Protein AF-A0A969V272-F1 (afdb_monomer_lite)

Secondary structure (DSSP, 8-state):
-PPPHHHHHHHHHTT-----EEETTTTEEESSSS----GGGSPPHHHHHHHHHHHHHGGG--SEEEPGGG-EEEEEETTEEEEEESS-EEEEEEEEEEEEETTT--EEEEEEEEE-TT-EEEEE-

pLDDT: mean 89.14, std 12.78, range [46.88, 98.62]

Structure (mmCIF, N/CA/C/O backbone):
data_AF-A0A969V272-F1
#
_entry.id   AF-A0A969V272-F1
#
loop_
_atom_site.group_PDB
_atom_site.id
_atom_site.type_symbol
_atom_site.label_atom_id
_atom_site.label_alt_id
_atom_site.label_comp_id
_atom_site.label_asym_id
_atom_site.label_entity_id
_atom_site.label_seq_id
_atom_site.pdbx_PDB_ins_code
_atom_site.Cartn_x
_atom_site.Cartn_y
_atom_site.Cartn_z
_atom_site.occupancy
_atom_site.B_iso_or_equiv
_atom_site.auth_seq_id
_atom_site.auth_comp_id
_atom_site.auth_asym_id
_atom_site.auth_atom_id
_atom_site.pdbx_PDB_model_num
ATOM 1 N N . MET A 1 1 ? 16.286 10.393 -14.714 1.00 46.88 1 MET A N 1
ATOM 2 C CA . MET A 1 1 ? 15.754 11.018 -13.485 1.00 46.88 1 MET A CA 1
ATOM 3 C C . MET A 1 1 ? 15.024 9.895 -12.792 1.00 46.88 1 MET A C 1
ATOM 5 O O . MET A 1 1 ? 14.041 9.441 -13.358 1.00 46.88 1 MET A O 1
ATOM 9 N N . LEU A 1 2 ? 15.566 9.372 -11.686 1.00 53.47 2 LEU A N 1
ATOM 10 C CA . LEU A 1 2 ? 14.890 8.323 -10.917 1.00 53.47 2 LEU A CA 1
ATOM 11 C C . LEU A 1 2 ? 13.483 8.823 -10.587 1.00 53.47 2 LEU A C 1
ATOM 13 O O . LEU A 1 2 ? 13.350 9.973 -10.165 1.00 53.47 2 LEU A O 1
ATOM 17 N N . ILE A 1 3 ? 12.454 7.999 -10.788 1.00 63.69 3 ILE A N 1
ATOM 18 C CA . ILE A 1 3 ? 11.131 8.316 -10.245 1.00 63.69 3 ILE A CA 1
ATOM 19 C C . ILE A 1 3 ? 11.315 8.352 -8.724 1.00 63.69 3 ILE A C 1
ATOM 21 O O . ILE A 1 3 ? 11.716 7.334 -8.158 1.00 63.69 3 ILE A O 1
ATOM 25 N N . PRO A 1 4 ? 11.099 9.492 -8.044 1.00 81.19 4 PRO A N 1
ATOM 26 C CA . PRO A 1 4 ? 11.242 9.522 -6.598 1.00 81.19 4 PRO A CA 1
ATOM 27 C C . PRO A 1 4 ? 10.260 8.526 -5.978 1.00 81.1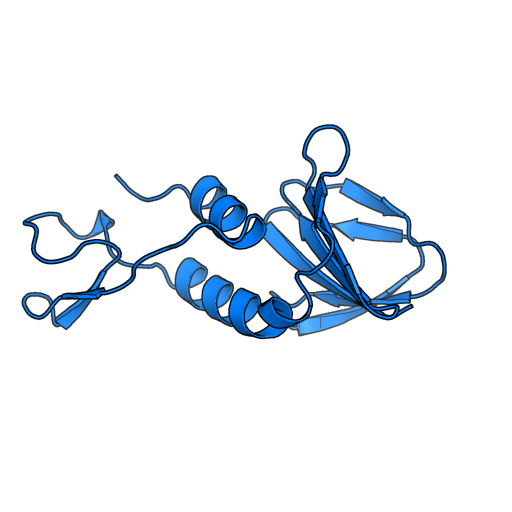9 4 PRO A C 1
ATOM 29 O O . PRO A 1 4 ? 9.092 8.508 -6.369 1.00 81.19 4 PRO A O 1
ATOM 32 N N . ASN A 1 5 ? 10.703 7.734 -4.997 1.00 87.81 5 ASN A N 1
ATOM 33 C CA . ASN A 1 5 ? 9.857 6.728 -4.339 1.00 87.81 5 ASN A CA 1
ATOM 34 C C . ASN A 1 5 ? 8.523 7.321 -3.858 1.00 87.81 5 ASN A C 1
ATOM 36 O O . ASN A 1 5 ? 7.482 6.688 -3.990 1.00 87.81 5 ASN A O 1
ATOM 40 N N . ASP A 1 6 ? 8.540 8.566 -3.369 1.00 90.12 6 ASP A N 1
ATOM 41 C CA . ASP A 1 6 ? 7.338 9.310 -2.981 1.00 90.12 6 ASP A CA 1
ATOM 42 C C . ASP A 1 6 ? 6.346 9.496 -4.141 1.00 90.12 6 ASP A C 1
ATOM 44 O O . ASP A 1 6 ? 5.146 9.290 -3.965 1.00 90.12 6 ASP A O 1
ATOM 48 N N . VAL A 1 7 ? 6.837 9.853 -5.330 1.00 88.75 7 VAL A N 1
ATOM 49 C CA . VAL A 1 7 ? 6.009 10.047 -6.530 1.00 88.75 7 VAL A CA 1
ATOM 50 C C . VAL A 1 7 ? 5.443 8.712 -7.002 1.00 88.75 7 VAL A C 1
ATOM 52 O O . VAL A 1 7 ? 4.251 8.624 -7.291 1.00 88.75 7 VAL A O 1
ATOM 55 N N . PHE A 1 8 ? 6.266 7.661 -7.029 1.00 90.06 8 PHE A N 1
ATOM 56 C CA . PHE A 1 8 ? 5.818 6.325 -7.418 1.00 90.06 8 PHE A CA 1
ATOM 57 C C . PHE A 1 8 ? 4.759 5.776 -6.448 1.00 90.06 8 PHE A C 1
ATOM 59 O O . PHE A 1 8 ? 3.688 5.341 -6.876 1.00 90.06 8 PHE A O 1
ATOM 66 N N . PHE A 1 9 ? 5.013 5.875 -5.135 1.00 94.81 9 PHE A N 1
ATOM 67 C CA . PHE A 1 9 ? 4.087 5.435 -4.088 1.00 94.81 9 PHE A CA 1
ATOM 68 C C . PHE A 1 9 ? 2.746 6.152 -4.181 1.00 94.81 9 PHE A C 1
ATOM 70 O O . PHE A 1 9 ? 1.700 5.505 -4.214 1.00 94.81 9 PHE A O 1
ATOM 77 N N . ARG A 1 10 ? 2.770 7.488 -4.268 1.00 95.25 10 ARG A N 1
ATOM 78 C CA . ARG A 1 10 ? 1.555 8.300 -4.397 1.00 95.25 10 ARG A CA 1
ATOM 79 C C . ARG A 1 10 ? 0.826 8.007 -5.701 1.00 95.25 10 ARG A C 1
ATOM 81 O O . ARG A 1 10 ? -0.394 7.913 -5.690 1.00 95.25 10 ARG A O 1
ATOM 88 N N . GLY A 1 11 ? 1.539 7.796 -6.806 1.00 93.31 11 GLY A N 1
ATOM 89 C CA . GLY A 1 11 ? 0.913 7.421 -8.070 1.00 93.31 11 GLY A CA 1
ATOM 90 C C . GLY A 1 11 ? 0.138 6.109 -7.966 1.00 93.31 11 GLY A C 1
ATOM 91 O O . GLY A 1 11 ? -1.010 6.060 -8.393 1.00 93.31 11 GLY A O 1
ATOM 92 N N . LEU A 1 12 ? 0.710 5.071 -7.347 1.00 94.62 12 LEU A N 1
ATOM 93 C CA . LEU A 1 12 ? -0.022 3.824 -7.086 1.00 94.62 12 LEU A CA 1
ATOM 94 C C . LEU A 1 12 ? -1.190 4.040 -6.118 1.00 94.62 12 LEU A C 1
ATOM 96 O O . LEU A 1 12 ? -2.309 3.621 -6.413 1.00 94.62 12 LEU A O 1
ATOM 100 N N . ALA A 1 13 ? -0.968 4.769 -5.022 1.00 96.81 13 ALA A N 1
ATOM 101 C CA . ALA A 1 13 ? -2.010 5.111 -4.059 1.00 96.81 13 ALA A CA 1
ATOM 102 C C . ALA A 1 13 ? -3.176 5.869 -4.699 1.00 96.81 13 ALA A C 1
ATOM 104 O O . ALA A 1 13 ? -4.304 5.702 -4.257 1.00 96.81 13 ALA A O 1
ATOM 105 N N . TYR A 1 14 ? -2.936 6.670 -5.740 1.00 95.62 14 TYR A N 1
ATOM 106 C CA . TYR A 1 14 ? -3.954 7.400 -6.500 1.00 95.62 14 TYR A CA 1
ATOM 107 C C . TYR A 1 14 ? -4.454 6.664 -7.751 1.00 95.62 14 TYR A C 1
ATOM 109 O O . TYR A 1 14 ? -5.300 7.205 -8.465 1.00 95.62 14 TYR A O 1
ATOM 117 N N . ARG A 1 15 ? -3.987 5.431 -7.996 1.00 90.94 15 ARG A N 1
ATOM 118 C CA . ARG A 1 15 ? -4.296 4.623 -9.189 1.00 90.94 15 ARG A CA 1
ATOM 119 C C . ARG A 1 15 ? -3.925 5.321 -10.505 1.00 90.94 15 ARG A C 1
ATOM 121 O O . ARG A 1 15 ? -4.598 5.147 -11.518 1.00 90.94 15 ARG A O 1
ATOM 128 N N . MET A 1 16 ? -2.863 6.123 -10.495 1.00 86.38 16 MET A N 1
ATOM 129 C CA . MET A 1 16 ? -2.293 6.682 -11.717 1.00 86.38 16 MET A CA 1
ATOM 130 C C . MET A 1 16 ? -1.702 5.561 -12.572 1.00 86.38 16 MET A C 1
ATOM 132 O O . MET A 1 16 ? -1.107 4.613 -12.058 1.00 86.38 16 MET A O 1
ATOM 136 N N . MET A 1 17 ? -1.888 5.670 -13.886 1.00 67.69 17 MET A N 1
ATOM 137 C CA . MET A 1 17 ? -1.430 4.664 -14.834 1.00 67.69 17 MET A CA 1
ATOM 138 C C . MET A 1 17 ? 0.091 4.721 -14.955 1.00 67.69 17 MET A C 1
ATOM 140 O O . MET A 1 17 ? 0.649 5.719 -15.409 1.00 67.69 17 MET A O 1
ATOM 144 N N . TRP A 1 18 ? 0.750 3.638 -14.556 1.00 75.69 18 TRP A N 1
ATOM 145 C CA . TRP A 1 18 ? 2.177 3.439 -14.760 1.00 75.69 18 TRP A CA 1
ATOM 146 C C . TRP A 1 18 ? 2.373 2.423 -15.873 1.00 75.69 18 TRP A C 1
ATOM 148 O O . TRP A 1 18 ? 1.790 1.340 -15.836 1.00 75.69 18 TRP A O 1
ATOM 158 N N . TYR A 1 19 ? 3.208 2.762 -16.847 1.00 74.94 19 TYR A N 1
ATOM 159 C CA . TYR A 1 19 ? 3.616 1.816 -17.872 1.00 74.94 19 TYR A CA 1
ATOM 160 C C . TYR A 1 19 ? 4.965 1.217 -17.492 1.00 74.94 19 TYR A C 1
ATOM 162 O O . TYR A 1 19 ? 5.922 1.939 -17.215 1.00 74.94 19 TYR A O 1
ATOM 170 N N . MET A 1 20 ? 5.024 -0.110 -17.478 1.00 79.50 20 MET A N 1
ATOM 171 C CA . MET A 1 20 ? 6.273 -0.857 -17.446 1.00 79.50 20 MET A CA 1
ATOM 172 C C . MET A 1 20 ? 6.426 -1.598 -18.761 1.00 79.50 20 MET A C 1
ATOM 174 O O . MET A 1 20 ? 5.466 -2.165 -19.284 1.00 79.50 20 MET A O 1
ATOM 178 N N . PHE A 1 21 ? 7.647 -1.616 -19.265 1.00 80.88 21 PHE A N 1
ATOM 179 C CA . PHE A 1 21 ? 8.006 -2.217 -20.531 1.00 80.88 21 PHE A CA 1
ATOM 180 C C . PHE A 1 21 ? 9.142 -3.211 -20.330 1.00 80.88 21 PHE A C 1
ATOM 182 O O . PHE A 1 21 ? 9.977 -3.044 -19.440 1.00 80.88 21 PHE A O 1
ATOM 189 N N . TRP A 1 22 ? 9.188 -4.224 -21.190 1.00 83.25 22 TRP A N 1
ATOM 190 C CA . TRP A 1 22 ? 10.389 -5.024 -21.386 1.00 83.25 22 TRP A CA 1
ATOM 191 C C . TRP A 1 22 ? 11.294 -4.297 -22.382 1.00 83.25 22 TRP A C 1
ATOM 193 O O . TRP A 1 22 ? 10.916 -4.134 -23.546 1.00 83.25 22 TRP A O 1
ATOM 203 N N . ASP A 1 23 ? 12.458 -3.823 -21.939 1.00 81.44 23 ASP A N 1
ATOM 204 C CA . ASP A 1 23 ? 13.456 -3.265 -22.847 1.00 81.44 23 ASP A CA 1
ATOM 205 C C . ASP A 1 23 ? 14.295 -4.391 -23.452 1.00 81.44 23 ASP A C 1
ATOM 207 O O . ASP A 1 23 ? 15.171 -4.964 -22.810 1.00 81.44 23 ASP A O 1
ATOM 211 N N . ILE A 1 24 ? 14.042 -4.675 -24.729 1.00 80.62 24 ILE A N 1
ATOM 212 C CA . ILE A 1 24 ? 14.691 -5.757 -25.478 1.00 80.62 24 ILE A CA 1
ATOM 213 C C . ILE A 1 24 ? 16.213 -5.557 -25.555 1.00 80.62 24 ILE A C 1
ATOM 215 O O . ILE A 1 24 ? 16.953 -6.532 -25.621 1.00 80.62 24 ILE A O 1
ATOM 219 N N . LYS A 1 25 ? 16.703 -4.308 -25.552 1.00 77.69 25 LYS A N 1
ATOM 220 C CA . LYS A 1 25 ? 18.143 -4.037 -25.695 1.00 77.69 25 LYS A CA 1
ATOM 221 C C . LYS A 1 25 ? 18.935 -4.367 -24.434 1.00 77.69 25 LYS A C 1
ATOM 223 O O . LYS A 1 25 ? 20.066 -4.828 -24.547 1.00 77.69 25 LYS A O 1
ATOM 228 N N . SER A 1 26 ? 18.368 -4.083 -23.264 1.00 77.00 26 SER A N 1
ATOM 229 C CA . SER A 1 26 ? 19.007 -4.331 -21.966 1.00 77.00 26 SER A CA 1
ATOM 230 C C . SER A 1 26 ? 18.534 -5.617 -21.281 1.00 77.00 26 SER A C 1
ATOM 232 O O . SER A 1 26 ? 19.088 -5.970 -20.242 1.00 77.00 26 SER A O 1
ATOM 234 N N . ASP A 1 27 ? 17.550 -6.308 -21.867 1.00 81.94 27 ASP A N 1
ATOM 235 C CA . ASP A 1 27 ? 16.884 -7.508 -21.341 1.00 81.94 27 ASP A CA 1
ATOM 236 C C . ASP A 1 27 ? 16.352 -7.321 -19.909 1.00 81.94 27 ASP A C 1
ATOM 238 O O . ASP A 1 27 ? 16.510 -8.159 -19.021 1.00 81.94 27 ASP A O 1
ATOM 242 N N . GLN A 1 28 ? 15.779 -6.143 -19.651 1.00 81.31 28 GLN A N 1
ATOM 243 C CA . GLN A 1 28 ? 15.349 -5.714 -18.321 1.00 81.31 28 GLN A CA 1
ATOM 244 C C . GLN A 1 28 ? 14.001 -4.992 -18.366 1.00 81.31 28 GLN A C 1
ATOM 246 O O . GLN A 1 28 ? 13.589 -4.432 -19.383 1.00 81.31 28 GLN A O 1
ATOM 251 N N . LEU A 1 29 ? 13.311 -4.968 -17.221 1.00 82.62 29 LEU A N 1
ATOM 252 C CA . LEU A 1 29 ? 12.146 -4.106 -17.035 1.00 82.62 29 LEU A CA 1
ATOM 253 C C . LEU A 1 29 ? 12.571 -2.635 -16.982 1.00 82.62 29 LEU A C 1
ATOM 255 O O . LEU A 1 29 ? 13.567 -2.287 -16.351 1.00 82.62 29 LEU A O 1
ATOM 259 N N . SER A 1 30 ? 11.762 -1.772 -17.587 1.00 80.81 30 SER A N 1
ATOM 260 C CA . SER A 1 30 ? 11.971 -0.326 -17.615 1.00 80.81 30 SER A CA 1
ATOM 261 C C . SER A 1 30 ? 10.642 0.421 -17.548 1.00 80.81 30 SER A C 1
ATOM 263 O O . SER A 1 30 ? 9.629 -0.039 -18.074 1.00 80.81 30 SER A O 1
ATOM 265 N N . PHE A 1 31 ? 10.638 1.606 -16.940 1.00 78.44 31 PHE A N 1
ATOM 266 C CA . PHE A 1 31 ? 9.501 2.531 -17.016 1.00 78.44 31 PHE A CA 1
ATOM 267 C C . PHE A 1 31 ? 9.423 3.300 -18.351 1.00 78.44 31 PHE A C 1
ATOM 269 O O . PHE A 1 31 ? 8.473 4.047 -18.571 1.00 78.44 31 PHE A O 1
ATOM 276 N N . ASN A 1 32 ? 10.389 3.121 -19.262 1.00 73.44 32 ASN A N 1
ATOM 277 C CA . ASN A 1 32 ? 10.427 3.767 -20.577 1.00 73.44 32 ASN A CA 1
ATOM 278 C C . ASN A 1 32 ? 10.546 2.749 -21.720 1.00 73.44 32 ASN A C 1
ATOM 280 O O . ASN A 1 32 ? 11.370 1.840 -21.680 1.00 73.44 32 ASN A O 1
ATOM 284 N N . TYR A 1 33 ? 9.781 2.961 -22.793 1.00 59.53 33 TYR A N 1
ATOM 285 C CA . TYR A 1 33 ? 9.867 2.162 -24.017 1.00 59.53 33 TYR A CA 1
ATOM 286 C C . TYR A 1 33 ? 10.841 2.795 -25.026 1.00 59.53 33 TYR A C 1
ATOM 288 O O . TYR A 1 33 ? 10.617 3.909 -25.503 1.00 59.53 33 TYR A O 1
ATOM 296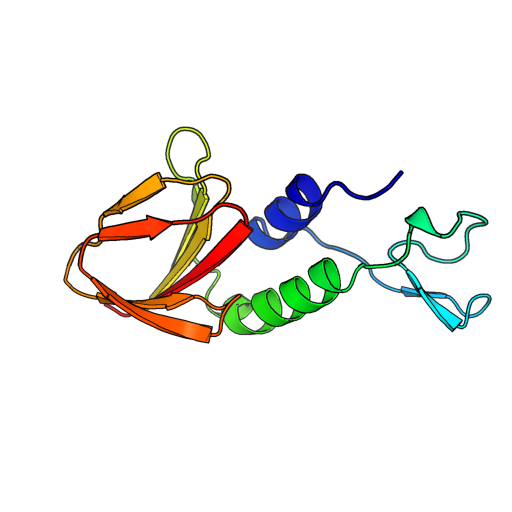 N N . GLY A 1 34 ? 11.918 2.084 -25.377 1.00 57.62 34 GLY A N 1
ATOM 297 C CA . GLY A 1 34 ? 12.712 2.352 -26.585 1.00 57.62 34 GLY A CA 1
ATOM 298 C C . GLY A 1 34 ? 13.633 3.585 -26.592 1.00 57.62 34 GLY A C 1
ATOM 299 O O . GLY A 1 34 ? 14.002 4.038 -27.677 1.00 57.62 34 GLY A O 1
ATOM 300 N N . ARG A 1 35 ? 14.039 4.145 -25.440 1.00 56.38 35 ARG A N 1
ATOM 301 C CA . ARG A 1 35 ? 14.981 5.291 -25.378 1.00 56.38 35 ARG A CA 1
ATOM 302 C C . ARG A 1 35 ? 16.356 4.940 -24.789 1.00 56.38 35 ARG A C 1
ATOM 304 O O . ARG A 1 35 ? 16.489 4.035 -23.986 1.00 56.38 35 ARG A O 1
ATOM 311 N N . LEU A 1 36 ? 17.359 5.746 -25.163 1.00 54.06 36 LEU A N 1
ATOM 312 C CA . LEU A 1 36 ? 18.783 5.731 -24.755 1.00 54.06 36 LEU A CA 1
ATOM 313 C C . LEU A 1 36 ? 19.072 6.065 -23.266 1.00 54.06 36 LEU A C 1
ATOM 315 O O . LEU A 1 36 ? 20.222 6.316 -22.915 1.00 54.06 36 LEU A O 1
ATOM 319 N N . ARG A 1 37 ? 18.064 6.140 -22.390 1.00 51.84 37 ARG A N 1
ATOM 320 C CA . ARG A 1 37 ? 18.257 6.371 -20.943 1.00 51.84 37 ARG A CA 1
ATOM 321 C C . ARG A 1 37 ? 18.240 4.979 -20.298 1.00 51.84 37 ARG A C 1
ATOM 323 O O . ARG A 1 37 ? 17.224 4.315 -20.375 1.00 51.84 37 ARG A O 1
ATOM 330 N N . GLY A 1 38 ? 19.370 4.388 -19.906 1.00 52.69 38 GLY A N 1
ATOM 331 C CA . GLY A 1 38 ? 20.244 4.774 -18.794 1.00 52.69 38 GLY A CA 1
ATOM 332 C C . GLY A 1 38 ? 19.732 4.076 -17.524 1.00 52.69 38 GLY A C 1
ATOM 333 O O . GLY A 1 38 ? 18.530 4.124 -17.292 1.00 52.69 38 GLY A O 1
ATOM 334 N N . ASP A 1 39 ? 20.603 3.464 -16.709 1.00 54.28 39 ASP A N 1
ATOM 335 C CA . ASP A 1 39 ? 20.292 2.626 -15.516 1.00 54.28 39 ASP A CA 1
ATOM 336 C C . ASP A 1 39 ? 19.215 3.177 -14.547 1.00 54.28 39 ASP A C 1
ATOM 338 O O . ASP A 1 39 ? 18.655 2.460 -13.722 1.00 54.28 39 ASP A O 1
ATOM 342 N N . PHE A 1 40 ? 18.903 4.466 -14.659 1.00 56.75 40 PHE A N 1
ATOM 343 C CA . PHE A 1 40 ? 17.938 5.235 -13.879 1.00 56.75 40 PHE A CA 1
ATOM 344 C C . PHE A 1 40 ? 16.455 4.990 -14.212 1.00 56.75 40 PHE A C 1
ATOM 346 O O . PHE A 1 40 ? 15.603 5.544 -13.517 1.00 56.75 40 PHE A O 1
ATOM 353 N N . ASP A 1 41 ? 16.141 4.210 -15.250 1.00 67.62 41 ASP A N 1
ATOM 354 C CA . ASP A 1 41 ? 14.758 3.878 -15.639 1.00 67.62 41 ASP A CA 1
ATOM 355 C C . ASP A 1 41 ? 14.319 2.475 -15.171 1.00 67.62 41 ASP A C 1
ATOM 357 O O . ASP A 1 41 ? 13.154 2.090 -15.324 1.00 67.62 41 ASP A O 1
ATOM 361 N N . ARG A 1 42 ? 15.240 1.717 -14.563 1.00 78.69 42 ARG A N 1
ATOM 362 C CA . ARG A 1 42 ? 14.994 0.369 -14.050 1.00 78.69 42 ARG A CA 1
ATOM 363 C C . ARG A 1 42 ? 14.179 0.422 -12.746 1.00 78.69 42 ARG A C 1
ATOM 365 O O . ARG A 1 42 ? 14.530 1.176 -11.832 1.00 78.69 42 ARG A O 1
ATOM 372 N N . PRO A 1 43 ? 13.122 -0.398 -12.590 1.00 84.75 43 PRO A N 1
ATOM 373 C CA . PRO A 1 43 ? 12.464 -0.556 -11.304 1.00 84.75 43 PRO A CA 1
ATOM 374 C C . PRO A 1 43 ? 13.440 -1.163 -10.289 1.00 84.75 43 PRO A C 1
ATOM 376 O O . PRO A 1 43 ? 14.133 -2.141 -10.564 1.00 84.75 43 PRO A O 1
ATOM 379 N N . THR A 1 44 ? 13.486 -0.575 -9.097 1.00 87.56 44 THR A N 1
ATOM 380 C CA . THR A 1 44 ? 14.229 -1.122 -7.964 1.00 87.56 44 THR A CA 1
ATOM 381 C C . THR A 1 44 ? 13.455 -2.295 -7.367 1.00 87.56 44 THR A C 1
ATOM 383 O O . THR A 1 44 ? 12.250 -2.436 -7.599 1.00 87.56 44 THR A O 1
ATOM 386 N N . ASP A 1 45 ? 14.102 -3.097 -6.521 1.00 89.19 45 ASP A N 1
ATOM 387 C CA . ASP A 1 45 ? 13.410 -4.161 -5.781 1.00 89.19 45 ASP A CA 1
ATOM 388 C C . ASP A 1 45 ? 12.238 -3.611 -4.960 1.00 89.19 45 ASP A C 1
ATOM 390 O O . ASP A 1 45 ? 11.180 -4.234 -4.876 1.00 89.19 45 ASP A O 1
ATOM 394 N N . TRP A 1 46 ? 12.383 -2.396 -4.425 1.00 91.25 46 TRP A N 1
ATOM 395 C CA . TRP A 1 46 ? 11.310 -1.706 -3.718 1.00 91.25 46 TRP A CA 1
ATOM 396 C C . TRP A 1 46 ? 10.119 -1.381 -4.637 1.00 91.25 46 TRP A C 1
ATOM 398 O O . TRP A 1 46 ? 8.978 -1.635 -4.250 1.00 91.25 46 TRP A O 1
ATOM 408 N N . HIS A 1 47 ? 10.354 -0.915 -5.872 1.00 90.25 47 HIS A N 1
ATOM 409 C CA . HIS A 1 47 ? 9.282 -0.712 -6.859 1.00 90.25 47 HIS A CA 1
ATOM 410 C C . HIS A 1 47 ? 8.543 -2.021 -7.167 1.00 90.25 47 HIS A C 1
ATOM 412 O O . HIS A 1 47 ? 7.312 -2.049 -7.177 1.00 90.25 47 HIS A O 1
ATOM 418 N N . ILE A 1 48 ? 9.279 -3.119 -7.365 1.00 90.44 48 ILE A N 1
ATOM 419 C CA . ILE A 1 48 ? 8.692 -4.436 -7.645 1.00 90.44 48 ILE A CA 1
ATOM 420 C C . ILE A 1 48 ? 7.877 -4.951 -6.452 1.00 90.44 48 ILE A C 1
ATOM 422 O O . ILE A 1 48 ? 6.770 -5.463 -6.633 1.00 90.44 48 ILE A O 1
ATOM 426 N N . LEU A 1 49 ? 8.386 -4.804 -5.226 1.00 92.75 49 LEU A N 1
ATOM 427 C CA . LEU A 1 49 ? 7.656 -5.171 -4.011 1.00 92.75 49 LEU A CA 1
ATOM 428 C C . LEU A 1 49 ? 6.365 -4.362 -3.869 1.00 92.75 49 LEU A C 1
ATOM 430 O O . LEU A 1 49 ? 5.314 -4.932 -3.582 1.00 92.75 49 LEU A O 1
ATOM 434 N N . LEU A 1 50 ? 6.415 -3.058 -4.135 1.00 94.00 50 LEU A N 1
ATOM 435 C CA . LEU A 1 50 ? 5.242 -2.202 -4.039 1.00 94.00 50 LEU A CA 1
ATOM 436 C C . LEU A 1 50 ? 4.189 -2.520 -5.112 1.00 94.00 50 LEU A C 1
ATOM 438 O O . LEU A 1 50 ? 2.999 -2.497 -4.814 1.00 94.00 50 LEU A O 1
ATOM 442 N N . LEU A 1 51 ? 4.592 -2.893 -6.330 1.00 92.62 51 LEU A N 1
ATOM 443 C CA . LEU A 1 51 ? 3.661 -3.370 -7.364 1.00 92.62 51 LEU A CA 1
ATOM 444 C C . LEU A 1 51 ? 2.961 -4.674 -6.958 1.00 92.62 51 LEU A C 1
ATOM 446 O O . LEU A 1 51 ? 1.767 -4.847 -7.216 1.00 92.62 51 LEU A O 1
ATOM 450 N N . LYS A 1 52 ? 3.670 -5.580 -6.270 1.00 94.00 52 LYS A N 1
ATOM 451 C CA . LYS A 1 52 ? 3.055 -6.780 -5.679 1.00 94.00 52 LYS A CA 1
ATOM 452 C C . LYS A 1 52 ? 2.048 -6.404 -4.595 1.00 94.00 52 LYS A C 1
ATOM 454 O O . LYS A 1 52 ? 0.956 -6.960 -4.577 1.00 94.00 52 LYS A O 1
ATOM 459 N N . VAL A 1 53 ? 2.389 -5.458 -3.717 1.00 96.81 53 VAL A N 1
ATOM 460 C CA . VAL A 1 53 ? 1.466 -4.933 -2.695 1.00 96.81 53 VAL A CA 1
ATOM 461 C C . VAL A 1 53 ? 0.228 -4.326 -3.348 1.00 96.81 53 VAL A C 1
ATOM 463 O O . VAL A 1 53 ? -0.882 -4.715 -2.998 1.00 96.81 53 VAL A O 1
ATOM 466 N N . PHE A 1 54 ? 0.409 -3.456 -4.344 1.00 95.88 54 PHE A N 1
ATOM 467 C CA . PHE A 1 54 ? -0.680 -2.854 -5.110 1.00 95.88 54 PHE A CA 1
ATOM 468 C C . PHE A 1 54 ? -1.609 -3.922 -5.694 1.00 95.88 54 PHE A C 1
ATOM 470 O O . PHE A 1 54 ? -2.817 -3.859 -5.490 1.00 95.88 54 PHE A O 1
ATOM 477 N N . SER A 1 55 ? -1.048 -4.958 -6.324 1.00 94.31 55 SER A N 1
ATOM 478 C CA . SER A 1 55 ? -1.828 -6.055 -6.914 1.00 94.31 55 SER A CA 1
ATOM 479 C C . SER A 1 55 ? -2.700 -6.792 -5.890 1.00 94.31 55 SER A C 1
ATOM 481 O O . SER A 1 55 ? -3.789 -7.236 -6.232 1.00 94.31 55 SER A O 1
ATOM 483 N N . LYS A 1 56 ? -2.266 -6.900 -4.626 1.00 95.69 56 LYS A N 1
ATOM 484 C CA . LYS A 1 56 ? -3.055 -7.545 -3.560 1.00 95.69 56 LYS A CA 1
ATOM 485 C C . LYS A 1 56 ? -4.236 -6.707 -3.073 1.00 95.69 56 LYS A C 1
ATOM 487 O O .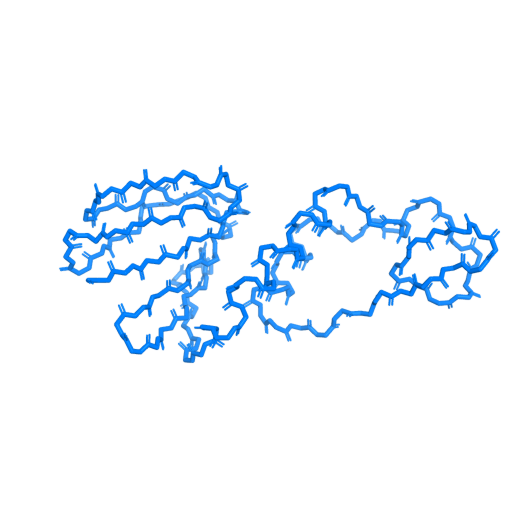 LYS A 1 56 ? -5.177 -7.269 -2.518 1.00 95.69 56 LYS A O 1
ATOM 492 N N . VAL A 1 57 ? -4.144 -5.381 -3.174 1.00 96.25 57 VAL A N 1
ATOM 493 C CA . VAL A 1 57 ? -5.128 -4.458 -2.583 1.00 96.25 57 VAL A CA 1
ATOM 494 C C . VAL A 1 57 ? -5.971 -3.726 -3.624 1.00 96.25 57 VAL A C 1
ATOM 496 O O . VAL A 1 57 ? -6.968 -3.116 -3.256 1.00 96.25 57 VAL A O 1
ATOM 499 N N . ASN A 1 58 ? -5.605 -3.790 -4.907 1.00 95.31 58 ASN A N 1
ATOM 500 C CA . ASN A 1 58 ? -6.230 -3.044 -6.003 1.00 95.31 58 ASN A CA 1
ATOM 501 C C . ASN A 1 58 ? -7.757 -3.212 -6.077 1.00 95.31 58 ASN A C 1
ATOM 503 O O . ASN A 1 58 ? -8.472 -2.236 -6.326 1.00 95.31 58 ASN A O 1
ATOM 507 N N . ASP A 1 59 ? -8.254 -4.420 -5.818 1.00 94.56 59 ASP A N 1
ATOM 508 C CA . ASP A 1 59 ? -9.687 -4.729 -5.885 1.00 94.56 59 ASP A CA 1
ATOM 509 C C . ASP A 1 59 ? -10.470 -4.103 -4.720 1.00 94.56 59 ASP A C 1
ATOM 511 O O . ASP A 1 59 ? -11.663 -3.844 -4.836 1.00 94.56 59 ASP A O 1
ATOM 515 N N . LEU A 1 60 ? -9.780 -3.776 -3.622 1.00 95.25 60 LEU A N 1
ATOM 516 C CA . LEU A 1 60 ? -10.341 -3.102 -2.447 1.00 95.25 60 LEU A CA 1
ATOM 517 C C . LEU A 1 60 ? -10.193 -1.576 -2.510 1.00 95.25 60 LEU A C 1
ATOM 519 O O . LEU A 1 60 ? -10.706 -0.861 -1.648 1.00 95.25 60 LEU A O 1
ATOM 523 N N . MET A 1 61 ? -9.482 -1.049 -3.511 1.00 95.62 61 MET A N 1
ATOM 524 C CA . MET A 1 61 ? -9.231 0.384 -3.664 1.00 95.62 61 MET A CA 1
ATOM 525 C C . MET A 1 61 ? -10.434 1.111 -4.290 1.00 95.62 61 MET A C 1
ATOM 527 O O . MET A 1 61 ? -10.334 1.678 -5.383 1.00 95.62 61 MET A O 1
ATOM 531 N N . ILE A 1 62 ? -11.564 1.098 -3.575 1.00 94.25 62 ILE A N 1
ATOM 532 C CA . ILE A 1 62 ? -12.851 1.730 -3.915 1.00 94.25 62 ILE A CA 1
ATOM 533 C C . ILE A 1 62 ? -13.180 2.817 -2.868 1.00 94.25 62 ILE A C 1
ATOM 535 O O . ILE A 1 62 ? -12.706 2.751 -1.735 1.00 94.25 62 ILE A O 1
ATOM 539 N N . ASN A 1 63 ? -13.951 3.846 -3.247 1.00 96.00 63 ASN A N 1
ATOM 540 C CA . ASN A 1 63 ? -14.366 4.964 -2.378 1.00 96.00 63 ASN A CA 1
ATOM 541 C C . ASN A 1 63 ? -13.189 5.652 -1.668 1.00 96.00 63 ASN A C 1
ATOM 543 O O . ASN A 1 63 ? -13.023 5.576 -0.450 1.00 96.00 63 ASN A O 1
ATOM 547 N N . ARG A 1 64 ? -12.343 6.306 -2.466 1.00 97.00 64 ARG A N 1
ATOM 548 C CA . ARG A 1 64 ? -11.138 6.988 -1.991 1.00 97.00 64 ARG A CA 1
ATOM 549 C C . ARG A 1 64 ? -11.463 8.184 -1.089 1.00 97.00 64 ARG A C 1
ATOM 551 O O . ARG A 1 64 ? -12.179 9.089 -1.506 1.00 97.00 64 ARG A O 1
ATOM 558 N N . GLU A 1 65 ? -10.802 8.255 0.058 1.00 97.38 65 GLU A N 1
ATOM 559 C CA . GLU A 1 65 ? -10.731 9.414 0.947 1.00 97.38 65 GLU A CA 1
ATOM 560 C C . GLU A 1 65 ? -9.270 9.856 1.103 1.00 97.38 65 GLU A C 1
ATOM 562 O O . GLU A 1 65 ? -8.390 9.040 1.379 1.00 97.38 65 GLU A O 1
ATOM 567 N N . ILE A 1 66 ? -9.006 11.151 0.938 1.00 97.81 66 ILE A N 1
ATOM 568 C CA . ILE A 1 66 ? -7.699 11.750 1.229 1.00 97.81 66 ILE A CA 1
ATOM 569 C C . ILE A 1 66 ? -7.732 12.248 2.672 1.00 97.81 66 ILE A C 1
ATOM 571 O O . ILE A 1 66 ? -8.621 13.015 3.037 1.00 97.81 66 ILE A O 1
ATOM 575 N N . LEU A 1 67 ? -6.770 11.816 3.486 1.00 97.75 67 LEU A N 1
ATOM 576 C CA . LEU A 1 67 ? -6.691 12.229 4.885 1.00 97.75 67 LEU A CA 1
ATOM 577 C C . LEU A 1 67 ? -6.235 13.697 5.011 1.00 97.75 67 LEU A C 1
ATOM 579 O O . LEU A 1 67 ? -5.519 14.187 4.130 1.00 97.75 67 LEU A O 1
ATOM 583 N N . PRO A 1 68 ? -6.584 14.392 6.114 1.00 96.94 68 PRO A N 1
ATOM 584 C CA . PRO A 1 68 ? -6.123 15.755 6.383 1.00 96.94 68 PRO A CA 1
ATOM 585 C C . PRO A 1 68 ? -4.606 15.888 6.262 1.00 96.94 68 PRO A C 1
ATOM 587 O O . PRO A 1 68 ? -3.881 14.948 6.585 1.00 96.94 68 PRO A O 1
ATOM 590 N N . ASP A 1 69 ? -4.139 17.048 5.799 1.00 95.88 69 ASP A N 1
ATOM 591 C CA . ASP A 1 69 ? -2.728 17.347 5.494 1.00 95.88 69 ASP A CA 1
ATOM 592 C C . ASP A 1 69 ? -2.075 16.375 4.494 1.00 95.88 69 ASP A C 1
ATOM 594 O O . ASP A 1 69 ? -0.852 16.281 4.421 1.00 95.88 69 ASP A O 1
ATOM 598 N N . GLU A 1 70 ? -2.883 15.618 3.745 1.00 94.38 70 GLU A N 1
ATOM 599 C CA . GLU A 1 70 ? -2.420 14.595 2.811 1.00 94.38 70 GLU A CA 1
ATOM 600 C C . GLU A 1 70 ? -1.498 13.552 3.478 1.00 94.38 70 GLU A C 1
ATOM 602 O O . GLU A 1 70 ? -0.526 13.075 2.890 1.00 94.38 70 GLU A O 1
ATOM 607 N N . LYS A 1 71 ? -1.798 13.170 4.729 1.00 97.56 71 LYS A N 1
ATOM 608 C CA . LYS A 1 71 ? -0.999 12.172 5.474 1.00 97.56 71 LYS A CA 1
ATOM 609 C C . LYS A 1 71 ? -1.060 10.774 4.866 1.00 97.56 71 LYS A C 1
ATOM 611 O O . LYS A 1 71 ? -0.186 9.940 5.110 1.00 97.56 71 LYS A O 1
ATOM 616 N N . GLY A 1 72 ? -2.098 10.511 4.086 1.00 97.94 72 GLY A N 1
ATOM 617 C CA . GLY A 1 72 ? -2.339 9.249 3.417 1.00 97.94 72 GLY A CA 1
ATOM 618 C C . GLY A 1 72 ? -3.680 9.243 2.704 1.00 97.94 72 GLY A C 1
ATOM 619 O O . GLY A 1 72 ? -4.415 10.233 2.700 1.00 97.94 72 GLY A O 1
ATOM 620 N N . VAL A 1 73 ? -3.997 8.098 2.119 1.00 98.12 73 VAL A N 1
ATOM 621 C CA . VAL A 1 73 ? -5.259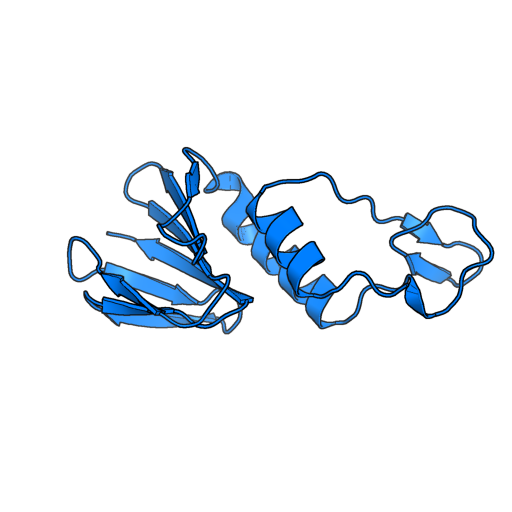 7.846 1.427 1.00 98.12 73 VAL A CA 1
ATOM 622 C C . VAL A 1 73 ? -5.869 6.572 1.974 1.00 98.12 73 VAL A C 1
ATOM 624 O O . VAL A 1 73 ? -5.175 5.565 2.110 1.00 98.12 73 VAL A O 1
ATOM 627 N N . VAL A 1 74 ? -7.166 6.609 2.255 1.00 98.00 74 VAL A N 1
ATOM 628 C CA . VAL A 1 74 ? -7.933 5.443 2.685 1.00 98.00 74 VAL A CA 1
ATOM 629 C C . VAL A 1 74 ? -8.955 5.089 1.619 1.00 98.00 74 VAL A C 1
ATOM 631 O O . VAL A 1 74 ? -9.656 5.949 1.097 1.00 98.00 74 VAL A O 1
ATOM 634 N N . TYR A 1 75 ? -9.048 3.809 1.307 1.00 98.12 75 TYR A N 1
ATOM 635 C CA . TYR A 1 75 ? -10.114 3.227 0.503 1.00 98.12 75 TYR A CA 1
ATOM 636 C C . TYR A 1 75 ? -11.006 2.389 1.403 1.00 98.12 75 TYR A C 1
ATOM 638 O O . TYR A 1 75 ? -10.485 1.752 2.318 1.00 98.12 75 TYR A O 1
ATOM 646 N N . ARG A 1 76 ? -12.322 2.390 1.169 1.00 96.00 76 ARG A N 1
ATOM 647 C CA . ARG A 1 76 ? -13.280 1.633 1.987 1.00 96.00 76 ARG A CA 1
ATOM 648 C C . ARG A 1 76 ? -14.328 0.934 1.134 1.00 96.00 76 ARG A C 1
ATOM 650 O O . ARG A 1 76 ? -15.015 1.563 0.329 1.00 96.00 76 ARG A O 1
ATOM 657 N N . VAL A 1 77 ? -14.485 -0.362 1.370 1.00 95.12 77 VAL A N 1
ATOM 658 C CA . VAL A 1 77 ? -15.493 -1.207 0.725 1.00 95.12 77 VAL A CA 1
ATOM 659 C C . VAL A 1 77 ? -15.867 -2.352 1.659 1.00 95.12 77 VAL A C 1
ATOM 661 O O . VAL A 1 77 ? -14.985 -2.969 2.243 1.00 95.12 77 VAL A O 1
ATOM 664 N N . ASP A 1 78 ? -17.164 -2.595 1.846 1.00 90.81 78 ASP A N 1
ATOM 665 C CA . ASP A 1 78 ? -17.719 -3.756 2.564 1.00 90.81 78 ASP A CA 1
ATOM 666 C C . ASP A 1 78 ? -17.037 -4.094 3.907 1.00 90.81 78 ASP A C 1
ATOM 668 O O . ASP A 1 78 ? -16.658 -5.231 4.175 1.00 90.81 78 ASP A O 1
ATOM 672 N N . GLY A 1 79 ? -16.841 -3.084 4.764 1.00 90.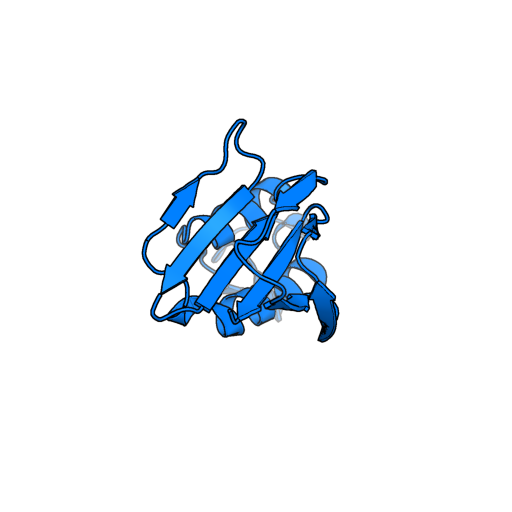25 79 GLY A N 1
ATOM 673 C CA . GLY A 1 79 ? -16.213 -3.254 6.086 1.00 90.25 79 GLY A CA 1
ATOM 674 C C . GLY A 1 79 ? -14.688 -3.435 6.062 1.00 90.25 79 GLY A C 1
ATOM 675 O O . GLY A 1 79 ? -14.060 -3.540 7.116 1.00 90.25 79 GLY A O 1
ATOM 676 N N . GLN A 1 80 ? -14.079 -3.415 4.878 1.00 94.88 80 GLN A N 1
ATOM 677 C CA . GLN A 1 80 ? -12.635 -3.431 4.684 1.00 94.88 80 GLN A CA 1
ATOM 678 C C . GLN A 1 80 ? -12.113 -2.036 4.365 1.00 94.88 80 GLN A C 1
ATOM 680 O O . GLN A 1 80 ? -12.794 -1.207 3.751 1.00 94.88 80 GLN A O 1
ATOM 685 N N . GLN A 1 81 ? -10.875 -1.778 4.778 1.00 97.06 81 GLN A N 1
ATOM 686 C CA 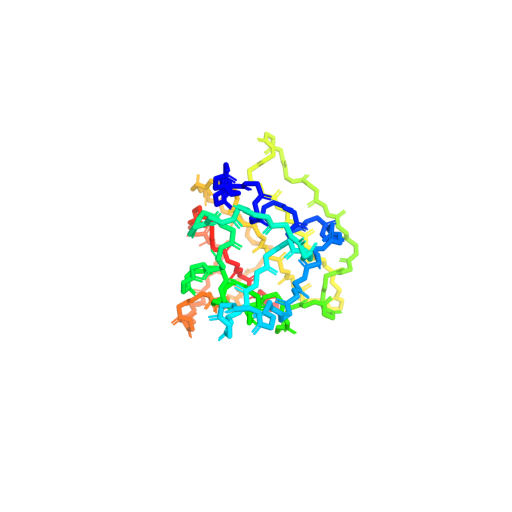. GLN A 1 81 ? -10.174 -0.543 4.463 1.00 97.06 81 GLN A CA 1
ATOM 687 C C . GLN A 1 81 ? -8.760 -0.830 3.967 1.00 97.06 81 GLN A C 1
ATOM 689 O O . GLN A 1 81 ? -8.091 -1.751 4.439 1.00 97.06 81 GLN A O 1
ATOM 694 N N . VAL A 1 82 ? -8.287 -0.006 3.036 1.00 98.31 82 VAL A N 1
ATOM 695 C CA . VAL A 1 82 ? -6.886 0.010 2.606 1.00 98.31 82 VAL A CA 1
ATOM 696 C C . VAL A 1 82 ? -6.324 1.397 2.856 1.00 98.31 82 VAL A C 1
ATOM 698 O O . VAL A 1 82 ? -6.770 2.359 2.236 1.00 98.31 82 VAL A O 1
ATOM 701 N N . LEU A 1 83 ? -5.339 1.497 3.744 1.00 98.56 83 LEU A N 1
ATOM 702 C CA . LEU A 1 83 ? -4.621 2.734 4.028 1.00 98.56 83 LEU A CA 1
ATOM 703 C C . LEU A 1 83 ? -3.272 2.733 3.306 1.00 98.56 83 LEU A C 1
ATOM 705 O O . LEU A 1 83 ? -2.440 1.864 3.546 1.00 98.56 83 LEU A O 1
ATOM 709 N N . TRP A 1 84 ? -3.036 3.755 2.491 1.00 98.62 84 TRP A N 1
ATOM 710 C CA . TRP A 1 84 ? -1.727 4.117 1.954 1.00 98.62 84 TRP A CA 1
ATOM 711 C C . TRP A 1 84 ? -1.170 5.286 2.768 1.00 98.62 84 TRP A C 1
ATOM 713 O O . TRP A 1 84 ? -1.729 6.381 2.725 1.00 98.62 84 TRP A O 1
ATOM 723 N N . ALA A 1 85 ? -0.082 5.076 3.511 1.00 98.50 85 ALA A N 1
ATOM 724 C CA . ALA A 1 85 ? 0.489 6.093 4.394 1.00 98.50 85 ALA A CA 1
ATOM 725 C C . ALA A 1 85 ? 1.614 6.890 3.708 1.00 98.50 85 ALA A C 1
ATOM 727 O O . ALA A 1 85 ? 2.640 6.339 3.306 1.00 98.50 85 ALA A O 1
ATOM 728 N N . PHE A 1 86 ? 1.446 8.209 3.587 1.00 97.75 86 PHE A N 1
ATOM 729 C CA . PHE A 1 86 ? 2.432 9.109 2.968 1.00 97.75 86 PHE A CA 1
ATOM 730 C C . PHE A 1 86 ? 3.429 9.696 3.969 1.00 97.75 86 PHE A C 1
ATOM 732 O O . PHE A 1 86 ? 4.464 10.235 3.573 1.00 97.75 86 PHE A O 1
ATOM 739 N N . GLN A 1 87 ? 3.145 9.558 5.260 1.00 97.56 87 GLN A N 1
ATOM 740 C CA . GLN A 1 87 ? 4.019 9.934 6.364 1.00 97.56 87 GLN A CA 1
ATOM 741 C C . GLN A 1 87 ? 3.750 9.046 7.582 1.00 97.56 87 GLN A C 1
ATOM 743 O O . GLN A 1 87 ? 2.840 8.220 7.555 1.00 97.56 87 GLN A O 1
ATOM 748 N N . ASN A 1 88 ? 4.528 9.231 8.648 1.00 98.38 88 ASN A N 1
ATOM 749 C CA . ASN A 1 88 ? 4.266 8.578 9.927 1.00 98.38 88 ASN A CA 1
ATOM 750 C C . ASN A 1 88 ? 3.152 9.325 10.671 1.00 98.38 88 ASN A C 1
ATOM 752 O O . ASN A 1 88 ? 3.219 10.554 10.774 1.00 98.38 88 ASN A O 1
ATOM 756 N N . PHE A 1 89 ? 2.144 8.615 11.177 1.00 98.50 89 PHE A N 1
ATOM 757 C CA . PHE A 1 89 ? 1.073 9.198 11.995 1.00 98.50 89 PHE A CA 1
ATOM 758 C C . PHE A 1 89 ? 0.237 8.123 12.702 1.00 98.50 89 PHE A C 1
ATOM 760 O O . PHE A 1 89 ? 0.247 6.956 12.316 1.00 98.50 89 PHE A O 1
ATOM 767 N N . ASP A 1 90 ? -0.542 8.546 13.695 1.00 98.19 90 ASP A N 1
ATOM 768 C CA . ASP A 1 90 ? -1.506 7.682 14.373 1.00 98.19 90 ASP A CA 1
ATOM 769 C C . ASP A 1 90 ? -2.855 7.716 13.650 1.00 98.19 90 ASP A C 1
ATOM 771 O O . ASP A 1 90 ? -3.523 8.751 13.577 1.00 98.19 90 ASP A O 1
ATOM 775 N N . PHE A 1 91 ? -3.271 6.568 13.123 1.00 97.50 91 PHE A N 1
ATOM 776 C CA . PHE A 1 91 ? -4.559 6.380 12.475 1.00 97.50 91 PHE A CA 1
ATOM 777 C C . PHE A 1 91 ? -5.538 5.714 13.443 1.00 97.50 91 PHE A C 1
ATOM 779 O O . PHE A 1 91 ? -5.389 4.545 13.807 1.00 97.50 91 PHE A O 1
ATOM 786 N N . LYS A 1 92 ? -6.543 6.476 13.883 1.00 96.62 92 LYS A N 1
ATOM 787 C CA . LYS A 1 92 ? -7.589 5.985 14.788 1.00 96.62 92 LYS A CA 1
ATOM 788 C C . LYS A 1 92 ? -8.596 5.133 14.021 1.00 96.62 92 LYS A C 1
ATOM 790 O O . LYS A 1 92 ? -9.130 5.569 13.004 1.00 96.62 92 LYS A O 1
ATOM 795 N N . LEU A 1 93 ? -8.875 3.946 14.542 1.00 95.12 93 LEU A N 1
ATOM 796 C CA . LEU A 1 93 ? -9.843 3.002 13.996 1.00 95.12 93 LEU A CA 1
ATOM 797 C C . LEU A 1 93 ? -11.155 3.102 14.781 1.00 95.12 93 LEU A C 1
ATOM 799 O O . LEU A 1 93 ? -11.157 3.437 15.965 1.00 95.12 93 LEU A O 1
ATOM 803 N N . SER A 1 94 ? -12.280 2.814 14.127 1.00 90.31 94 SER A N 1
ATOM 804 C CA . SER A 1 94 ? -13.609 2.866 14.757 1.00 90.31 94 SER A CA 1
ATOM 805 C C . SER A 1 94 ? -13.801 1.804 15.841 1.00 90.31 94 SER A C 1
ATOM 807 O O . SER A 1 94 ? -14.601 1.994 16.753 1.00 90.31 94 SER A O 1
ATOM 809 N N . ALA A 1 95 ? -13.069 0.696 15.746 1.00 93.00 95 ALA A N 1
ATOM 810 C CA . ALA A 1 95 ? -13.085 -0.406 16.693 1.00 93.00 95 ALA A CA 1
ATOM 811 C C . ALA A 1 95 ? -11.711 -1.085 16.739 1.00 93.00 95 ALA A C 1
ATOM 813 O O . ALA A 1 95 ? -10.820 -0.793 15.934 1.00 93.00 95 ALA A O 1
ATOM 814 N N . ASN A 1 96 ? -11.549 -2.019 17.674 1.00 95.19 96 ASN A N 1
ATOM 815 C CA . ASN A 1 96 ? -10.383 -2.889 17.702 1.00 95.19 96 ASN A CA 1
ATOM 816 C C . ASN A 1 96 ? -10.392 -3.798 16.462 1.00 95.19 96 ASN A C 1
ATOM 818 O O . ASN A 1 96 ? -11.156 -4.757 16.410 1.00 95.19 96 ASN A O 1
ATOM 822 N N . SER A 1 97 ? -9.571 -3.469 15.467 1.00 96.69 97 SER A N 1
ATOM 823 C CA . SER A 1 97 ? -9.617 -4.060 14.127 1.00 96.69 97 SER A CA 1
ATOM 824 C C . SER A 1 97 ? -8.399 -4.942 13.880 1.00 96.69 97 SER A C 1
ATOM 826 O O . SER A 1 97 ? -7.330 -4.730 14.461 1.00 96.69 97 SER A O 1
ATOM 828 N N . PHE A 1 98 ? -8.536 -5.904 12.971 1.00 97.62 98 PHE A N 1
ATOM 829 C CA . PHE A 1 98 ? -7.398 -6.672 12.479 1.00 97.62 98 PHE A CA 1
ATOM 830 C C . PHE A 1 98 ? -6.710 -5.899 11.355 1.00 97.62 98 PHE A C 1
ATOM 832 O O . PHE A 1 98 ? -7.313 -5.617 10.319 1.00 97.62 98 PHE A O 1
ATOM 839 N N . VAL A 1 99 ? -5.438 -5.568 11.546 1.00 98.25 99 VAL A N 1
ATOM 840 C CA . VAL A 1 99 ? -4.631 -4.830 10.577 1.00 98.25 99 VAL A CA 1
ATOM 841 C C . VAL A 1 99 ? -3.491 -5.709 10.092 1.00 98.25 99 VAL A C 1
ATOM 843 O O . VAL A 1 99 ? -2.738 -6.278 10.882 1.00 98.25 99 VAL A O 1
ATOM 846 N N . ARG A 1 100 ? -3.330 -5.775 8.776 1.00 98.25 100 ARG A N 1
ATOM 847 C CA . ARG A 1 100 ? -2.181 -6.387 8.121 1.00 98.25 100 ARG A CA 1
ATOM 848 C C . ARG A 1 100 ? -1.370 -5.324 7.406 1.00 98.25 100 ARG A C 1
ATOM 850 O O . ARG A 1 100 ? -1.895 -4.614 6.554 1.00 98.25 100 ARG A O 1
ATOM 857 N N . ASP A 1 101 ? -0.091 -5.246 7.730 1.00 98.38 101 ASP A N 1
ATOM 858 C CA . ASP A 1 101 ? 0.887 -4.500 6.948 1.00 98.38 101 ASP A CA 1
ATOM 859 C C . ASP A 1 101 ? 1.253 -5.342 5.719 1.00 98.38 101 ASP A C 1
ATOM 861 O O . ASP A 1 101 ? 1.868 -6.402 5.840 1.00 98.38 101 ASP A O 1
ATOM 865 N N . GLU A 1 102 ? 0.845 -4.908 4.529 1.00 98.00 102 GLU A N 1
ATOM 866 C CA . GLU A 1 102 ? 1.077 -5.665 3.297 1.00 98.00 102 GLU A CA 1
ATOM 867 C C . GLU A 1 102 ? 2.526 -5.579 2.804 1.00 98.00 102 GLU A C 1
ATOM 869 O O . GLU A 1 102 ? 2.952 -6.452 2.037 1.00 98.00 102 GLU A O 1
ATOM 874 N N . ASN A 1 103 ? 3.296 -4.594 3.279 1.00 96.62 103 ASN A N 1
ATOM 875 C CA . ASN A 1 103 ? 4.717 -4.461 2.980 1.00 96.62 103 ASN A CA 1
ATOM 876 C C . ASN A 1 103 ? 5.538 -5.499 3.751 1.00 96.62 103 ASN A C 1
ATOM 878 O O . ASN A 1 103 ? 6.467 -6.081 3.195 1.00 96.62 103 ASN A O 1
ATOM 882 N N . THR A 1 104 ? 5.206 -5.736 5.024 1.00 96.31 104 THR A N 1
ATOM 883 C CA . THR A 1 104 ? 5.974 -6.644 5.900 1.00 96.31 104 THR A CA 1
ATOM 884 C C . THR A 1 104 ? 5.305 -7.999 6.125 1.00 96.31 104 THR A C 1
ATOM 886 O O . THR A 1 104 ? 5.941 -8.931 6.615 1.00 96.31 104 THR A O 1
ATOM 889 N N . GLY A 1 105 ? 4.020 -8.126 5.793 1.00 96.50 105 GLY A N 1
ATOM 890 C CA . GLY A 1 105 ? 3.196 -9.302 6.067 1.00 96.50 105 GLY A CA 1
ATOM 891 C C . GLY A 1 105 ? 2.778 -9.453 7.533 1.00 96.50 105 GLY A C 1
ATOM 892 O O . GLY A 1 105 ? 2.087 -10.422 7.854 1.00 96.50 105 GLY A O 1
ATOM 893 N N . LYS A 1 106 ? 3.178 -8.527 8.415 1.00 97.62 106 LYS A N 1
ATOM 894 C CA . LYS A 1 106 ? 2.864 -8.572 9.847 1.00 97.62 106 LYS A CA 1
ATOM 895 C C . LYS A 1 106 ? 1.392 -8.263 10.093 1.00 97.62 106 LYS A C 1
ATOM 897 O O . LYS A 1 106 ? 0.818 -7.378 9.463 1.00 97.62 106 LYS A O 1
ATOM 902 N N . ASN A 1 107 ? 0.818 -8.969 11.059 1.00 97.56 107 ASN A N 1
ATOM 903 C CA . ASN A 1 107 ? -0.537 -8.737 11.539 1.00 97.56 107 ASN A CA 1
ATOM 904 C C . ASN A 1 107 ? -0.491 -8.107 12.928 1.00 97.56 107 ASN A C 1
ATOM 906 O O . ASN A 1 107 ? 0.389 -8.423 13.730 1.00 97.56 107 ASN A O 1
ATOM 910 N N . LEU A 1 108 ? -1.460 -7.253 13.214 1.00 96.38 108 LEU A N 1
ATOM 911 C CA . LEU A 1 108 ? -1.667 -6.644 14.517 1.00 96.38 108 LEU A CA 1
ATOM 912 C C . LEU A 1 108 ? -3.166 -6.454 14.751 1.00 96.38 108 LEU A C 1
ATOM 914 O O . LEU A 1 108 ? -3.935 -6.279 13.808 1.00 96.38 108 LEU A O 1
ATOM 918 N N . GLN A 1 109 ? -3.576 -6.480 16.011 1.00 97.19 109 GLN A N 1
ATOM 919 C CA . GLN A 1 109 ? -4.934 -6.139 16.414 1.00 97.19 109 GLN A CA 1
ATOM 920 C C . GLN A 1 109 ? -4.859 -4.884 17.277 1.00 97.19 109 GLN A C 1
ATOM 922 O O . GLN A 1 109 ? -4.137 -4.868 18.273 1.00 97.19 109 GLN A O 1
ATOM 927 N N . THR A 1 110 ? -5.521 -3.812 16.848 1.00 97.69 110 THR A N 1
ATOM 928 C CA . THR A 1 110 ? -5.445 -2.511 17.522 1.00 97.69 110 THR A CA 1
ATOM 929 C C . THR A 1 110 ? -6.667 -1.652 17.219 1.00 97.69 110 THR A C 1
ATOM 931 O O . THR A 1 110 ? -7.340 -1.836 16.206 1.00 97.69 110 THR A O 1
ATOM 934 N N . ASN A 1 111 ? -6.915 -0.655 18.062 1.00 96.88 111 ASN A N 1
ATOM 935 C CA . ASN A 1 111 ? -7.810 0.470 17.781 1.00 96.88 111 ASN A CA 1
ATOM 936 C C . ASN A 1 111 ? -7.054 1.736 17.319 1.00 96.88 111 ASN A C 1
ATOM 938 O O . ASN A 1 111 ? -7.675 2.697 16.866 1.00 96.88 111 ASN A O 1
ATOM 942 N N . VAL A 1 112 ? -5.721 1.747 17.414 1.00 97.75 112 VAL A N 1
ATOM 943 C CA . VAL A 1 112 ? -4.847 2.817 16.916 1.00 97.75 112 VAL A CA 1
ATOM 944 C C . VAL A 1 112 ? -3.694 2.195 16.139 1.00 97.75 112 VAL A C 1
ATOM 946 O O . VAL A 1 112 ? -2.874 1.459 16.689 1.00 97.75 112 VAL A O 1
ATOM 949 N N . LEU A 1 113 ? -3.641 2.479 14.843 1.00 98.00 113 LEU A N 1
ATOM 950 C CA . LEU A 1 113 ? -2.560 2.050 13.969 1.00 98.00 113 LEU A CA 1
ATOM 951 C C . LEU A 1 113 ? -1.484 3.136 13.913 1.00 98.00 113 LEU A C 1
ATOM 953 O O . LEU A 1 113 ? -1.742 4.236 13.433 1.00 98.00 113 LEU A O 1
ATOM 957 N N . HIS A 1 114 ? -0.265 2.804 14.332 1.00 98.25 114 HIS A N 1
ATOM 958 C CA . HIS A 1 114 ? 0.915 3.633 14.087 1.00 98.25 114 HIS A CA 1
ATOM 959 C C . HIS A 1 114 ? 1.375 3.430 12.638 1.00 98.25 114 HIS A C 1
ATOM 961 O O . HIS A 1 114 ? 2.146 2.517 12.335 1.00 98.25 114 HIS A O 1
ATOM 967 N N . ALA A 1 115 ? 0.832 4.235 11.726 1.00 98.19 115 ALA A N 1
ATOM 968 C CA . ALA A 1 115 ? 1.122 4.142 10.306 1.00 98.19 115 ALA A CA 1
ATOM 969 C C . ALA A 1 115 ? 2.541 4.648 10.016 1.00 98.19 115 ALA A C 1
ATOM 971 O O . ALA A 1 115 ? 2.976 5.668 10.553 1.00 98.19 115 ALA A O 1
ATOM 972 N N . VAL A 1 116 ? 3.250 3.934 9.145 1.00 98.31 116 VAL A N 1
ATOM 973 C CA . VAL A 1 116 ? 4.621 4.222 8.720 1.00 98.31 116 VAL A CA 1
ATOM 974 C C . VAL A 1 116 ? 4.600 4.709 7.276 1.00 98.31 116 VAL A C 1
ATOM 976 O O . VAL A 1 116 ? 3.898 4.156 6.429 1.00 98.31 116 VAL A O 1
ATOM 979 N N . LYS A 1 117 ? 5.389 5.741 6.977 1.00 97.62 117 LYS A N 1
ATOM 980 C CA . LYS A 1 117 ? 5.563 6.270 5.624 1.00 97.62 117 LYS A CA 1
ATOM 981 C C . LYS A 1 117 ? 5.903 5.138 4.651 1.00 97.62 117 LYS A C 1
ATOM 983 O O . LYS A 1 117 ? 6.782 4.329 4.928 1.00 97.62 117 LYS A O 1
ATOM 988 N N . HIS A 1 118 ? 5.232 5.128 3.499 1.00 97.62 118 HIS A N 1
ATOM 989 C CA . HIS A 1 118 ? 5.371 4.128 2.430 1.00 97.62 118 HIS A CA 1
ATOM 990 C C . HIS A 1 118 ? 4.870 2.722 2.762 1.00 97.62 118 HIS A C 1
ATOM 992 O O . HIS A 1 118 ? 5.139 1.786 2.004 1.00 97.62 118 HIS A O 1
ATOM 998 N N . HIS A 1 119 ? 4.117 2.558 3.846 1.00 98.31 119 HIS A N 1
ATOM 999 C CA . HIS A 1 119 ? 3.437 1.303 4.136 1.00 98.31 119 HIS A CA 1
ATOM 1000 C C . HIS A 1 119 ? 1.982 1.336 3.668 1.00 98.31 119 HIS A C 1
ATOM 1002 O O . HIS A 1 119 ? 1.319 2.381 3.651 1.00 98.31 119 HIS A O 1
ATOM 1008 N N . VAL A 1 120 ? 1.506 0.158 3.277 1.00 98.56 120 VAL A N 1
ATOM 1009 C CA . VAL A 1 120 ? 0.129 -0.108 2.883 1.00 98.56 120 VAL A CA 1
ATOM 1010 C C . VAL A 1 120 ? -0.470 -1.083 3.881 1.00 98.56 120 VAL A C 1
ATOM 1012 O O . VAL A 1 120 ? 0.071 -2.163 4.122 1.00 98.56 120 VAL A O 1
ATOM 1015 N N . TYR A 1 121 ? -1.606 -0.708 4.452 1.00 98.56 121 TYR A N 1
ATOM 1016 C CA . TYR A 1 121 ? -2.284 -1.487 5.476 1.00 98.56 121 TYR A CA 1
ATOM 1017 C C . TYR A 1 121 ? -3.646 -1.938 4.978 1.00 98.56 121 TYR A C 1
ATOM 1019 O O . TYR A 1 121 ? -4.432 -1.115 4.512 1.00 98.56 121 TYR A O 1
ATOM 1027 N N . ARG A 1 122 ? -3.947 -3.229 5.126 1.00 98.06 122 ARG A N 1
ATOM 1028 C CA . ARG A 1 122 ? -5.298 -3.771 4.971 1.00 98.06 122 ARG A CA 1
ATOM 1029 C C . ARG A 1 122 ? -5.927 -3.925 6.349 1.00 98.06 122 ARG A C 1
ATOM 1031 O O . ARG A 1 122 ? -5.350 -4.574 7.218 1.00 98.06 122 ARG A O 1
ATOM 1038 N N . ILE A 1 123 ? -7.093 -3.331 6.542 1.00 97.62 123 ILE A N 1
ATOM 1039 C CA . ILE A 1 123 ? -7.783 -3.236 7.827 1.00 97.62 123 ILE A CA 1
ATOM 1040 C C . ILE A 1 123 ? -9.147 -3.905 7.675 1.00 97.62 123 ILE A C 1
ATOM 1042 O O . ILE A 1 123 ? -9.923 -3.518 6.803 1.00 97.62 123 ILE A O 1
ATOM 1046 N N . ASN A 1 124 ? -9.436 -4.875 8.536 1.00 93.44 124 ASN A N 1
ATOM 1047 C CA . ASN A 1 124 ? -10.735 -5.531 8.634 1.00 93.44 124 ASN A CA 1
ATOM 1048 C C . ASN A 1 124 ? -11.371 -5.151 9.975 1.00 93.44 124 ASN A C 1
ATOM 1050 O O . ASN A 1 124 ? -10.754 -5.384 11.023 1.00 93.44 124 ASN A O 1
ATOM 1054 N N . GLY A 1 125 ? -12.551 -4.526 9.909 1.00 76.19 125 GLY A N 1
ATOM 1055 C CA . GLY A 1 125 ? -13.371 -4.196 11.079 1.00 76.19 125 GLY A CA 1
ATOM 1056 C C . GLY A 1 125 ? -14.040 -5.408 11.710 1.00 76.19 125 GLY A C 1
ATOM 1057 O O . GLY A 1 125 ? -14.165 -6.445 11.019 1.00 76.19 125 GLY A O 1
#

Foldseek 3Di:
DACPPLNLLVCLLVVPDFDWDQAPVVRAIFSDPDDPDDPRRHDDPLSVLVVVLSVVCVVQQADWDQDPVSQWIWGDDDQKIKTQGQAWDKDAAPDQWWKAFSSVRDIDTGRIDGDHHRIMMIIHD

Radius of gyration: 16.13 Å; chains: 1; bounding box: 38×27×44 Å

Sequence (125 aa):
MLIPNDVFFRGLAYRMMWYMFWDIKSDQLSFNYGRLRGDFDRPTDWHILLLKVFSKVNDLMINREILPDEKGVVYRVDGQQVLWAFQNFDFKLSANSFVRDENTGKNLQTNVLHAVKHHVYRING